Protein AF-A0A529HZ39-F1 (afdb_monomer_lite)

Secondary structure (DSSP, 8-state):
-----TT-GGGSPPGGGSPPHHHHHHHHTTTSS-HHHHHHHHHHHHHHH--

Sequence (51 aa):
IVRSELWNPAKHADPKSLPTPGQILELTSRRNINGAAYDKEWPERAKKTMW

pLDDT: mean 87.73, std 7.57, range [57.0, 95.44]

Structure (mmCIF, N/CA/C/O backbone):
data_AF-A0A529HZ39-F1
#
_entry.id   AF-A0A529HZ39-F1
#
loop_
_atom_site.group_PDB
_atom_site.id
_atom_site.type_symbol
_atom_site.label_atom_id
_atom_site.label_alt_id
_atom_site.label_comp_id
_atom_site.label_asym_id
_atom_site.label_entity_id
_atom_site.label_seq_id
_atom_site.pdbx_PDB_ins_code
_atom_site.Cartn_x
_atom_site.Cartn_y
_atom_site.Cartn_z
_atom_site.occupancy
_atom_site.B_iso_or_equiv
_atom_site.auth_seq_id
_atom_site.auth_comp_id
_atom_site.auth_asym_id
_atom_site.auth_atom_id
_atom_site.pdbx_PDB_model_num
ATOM 1 N N . ILE A 1 1 ? 26.425 -10.457 -15.523 1.00 65.75 1 ILE A N 1
ATOM 2 C CA . ILE A 1 1 ? 25.423 -10.251 -14.446 1.00 65.75 1 ILE A CA 1
ATOM 3 C C . ILE A 1 1 ? 24.267 -9.463 -15.044 1.00 65.75 1 ILE A C 1
ATOM 5 O O . ILE A 1 1 ? 24.488 -8.326 -15.436 1.00 65.75 1 ILE A O 1
ATOM 9 N N . VAL A 1 2 ? 23.076 -10.053 -15.159 1.00 74.62 2 VAL A N 1
ATOM 10 C CA . VAL A 1 2 ? 21.850 -9.320 -15.522 1.00 74.62 2 VAL A CA 1
ATOM 11 C C . VAL A 1 2 ? 21.142 -8.988 -14.213 1.00 74.62 2 VAL A C 1
ATOM 13 O O . VAL A 1 2 ? 20.800 -9.894 -13.459 1.00 74.62 2 VAL A O 1
ATOM 16 N N . ARG A 1 3 ? 20.996 -7.699 -13.891 1.00 79.06 3 ARG A N 1
ATOM 17 C CA . ARG A 1 3 ? 20.202 -7.253 -12.736 1.00 79.06 3 ARG A CA 1
ATOM 18 C C . ARG A 1 3 ? 18.800 -6.929 -13.228 1.00 79.06 3 ARG A C 1
ATOM 20 O O . ARG A 1 3 ? 18.671 -6.239 -14.230 1.00 79.06 3 ARG A O 1
ATOM 27 N N . SER A 1 4 ? 17.773 -7.356 -12.501 1.00 84.50 4 SER A N 1
ATOM 28 C CA . SER A 1 4 ? 16.355 -7.186 -12.862 1.00 84.50 4 SER A CA 1
ATOM 29 C C . SER A 1 4 ? 15.841 -5.734 -12.847 1.00 84.50 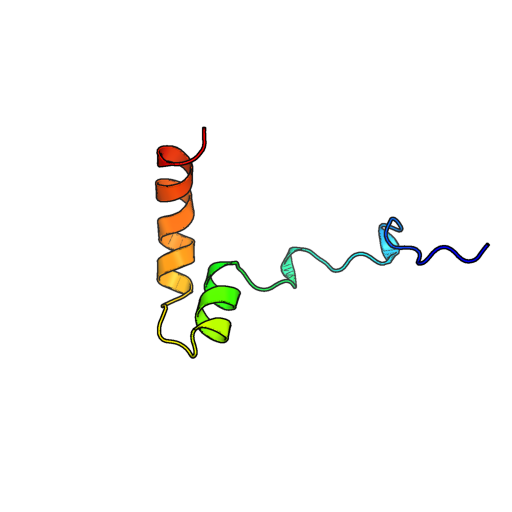4 SER A C 1
ATOM 31 O O . SER A 1 4 ? 14.639 -5.527 -12.774 1.00 84.50 4 SER A O 1
ATOM 33 N N . GLU A 1 5 ? 16.729 -4.730 -12.859 1.00 87.94 5 GLU A N 1
ATOM 34 C CA . GLU A 1 5 ? 16.425 -3.287 -12.901 1.00 87.94 5 GLU A CA 1
ATOM 35 C C . GLU A 1 5 ? 15.375 -2.780 -11.896 1.00 87.94 5 GLU A C 1
ATOM 37 O O . GLU A 1 5 ? 14.842 -1.689 -12.057 1.00 87.94 5 GLU A O 1
ATOM 42 N N . LEU A 1 6 ? 15.125 -3.524 -10.815 1.00 86.94 6 LEU A N 1
ATOM 43 C CA . LEU A 1 6 ? 14.106 -3.202 -9.806 1.00 86.94 6 LEU A CA 1
ATOM 44 C C . LEU A 1 6 ? 14.288 -1.805 -9.186 1.00 86.94 6 LEU A C 1
ATOM 46 O O . LEU A 1 6 ? 13.328 -1.179 -8.750 1.00 86.94 6 LEU A O 1
ATOM 50 N N . TRP A 1 7 ? 15.519 -1.294 -9.182 1.00 87.62 7 TRP A N 1
ATOM 51 C CA . TRP A 1 7 ? 15.875 0.010 -8.623 1.00 87.62 7 TRP A CA 1
ATOM 52 C C . TRP A 1 7 ? 15.937 1.140 -9.657 1.00 87.62 7 TRP A C 1
ATOM 54 O O . TRP A 1 7 ? 16.323 2.246 -9.299 1.00 87.62 7 TRP A O 1
ATOM 64 N N . ASN A 1 8 ? 15.601 0.885 -10.926 1.00 88.06 8 ASN A N 1
ATOM 65 C CA . ASN A 1 8 ? 15.595 1.904 -11.973 1.00 88.06 8 ASN A CA 1
ATOM 66 C C . ASN A 1 8 ? 14.313 2.759 -11.865 1.00 88.06 8 ASN A C 1
ATOM 68 O O . ASN A 1 8 ? 13.239 2.245 -12.189 1.00 88.06 8 ASN A O 1
ATOM 72 N N . PRO A 1 9 ? 14.394 4.051 -11.484 1.00 86.19 9 PRO A N 1
ATOM 73 C CA . PRO A 1 9 ? 13.213 4.898 -11.301 1.00 86.19 9 PRO A CA 1
ATOM 74 C C . PRO A 1 9 ? 12.390 5.074 -12.579 1.00 86.19 9 PRO A C 1
ATOM 76 O O . PRO A 1 9 ? 11.176 5.222 -12.516 1.00 86.19 9 PRO A O 1
ATOM 79 N N . ALA A 1 10 ? 13.029 4.998 -13.753 1.00 88.19 10 ALA A N 1
ATOM 80 C CA . ALA A 1 10 ? 12.338 5.090 -15.038 1.00 88.19 10 ALA A CA 1
ATOM 81 C C . ALA A 1 10 ? 11.426 3.881 -15.321 1.00 88.19 10 ALA A C 1
ATOM 83 O O . ALA A 1 10 ? 10.590 3.943 -16.219 1.00 88.19 10 ALA A O 1
ATOM 84 N N . LYS A 1 11 ? 11.591 2.778 -14.577 1.00 87.69 11 LYS A N 1
ATOM 85 C CA . LYS A 1 11 ? 10.759 1.569 -14.666 1.00 87.69 11 LYS A CA 1
ATOM 86 C C . LYS A 1 11 ? 9.766 1.439 -13.513 1.00 87.69 11 LYS A C 1
ATOM 88 O O . LYS A 1 11 ? 9.063 0.433 -13.431 1.00 87.69 11 LYS A O 1
ATOM 93 N N . HIS A 1 12 ? 9.712 2.415 -12.608 1.00 89.12 12 HIS A N 1
ATOM 94 C CA . HIS A 1 12 ? 8.738 2.415 -11.522 1.00 89.12 12 HIS A CA 1
ATOM 95 C C . HIS A 1 12 ? 7.370 2.829 -12.058 1.00 89.12 12 HIS A C 1
ATOM 97 O O . HIS A 1 12 ? 7.252 3.775 -12.834 1.00 89.12 12 HIS A O 1
ATOM 103 N N . ALA A 1 13 ? 6.333 2.100 -11.652 1.00 87.06 13 ALA A N 1
ATOM 104 C CA . ALA A 1 13 ? 4.964 2.510 -11.921 1.00 87.06 13 ALA A CA 1
ATOM 105 C C . ALA A 1 13 ? 4.657 3.811 -11.165 1.00 87.06 13 ALA A C 1
ATOM 107 O O . ALA A 1 13 ? 5.164 4.022 -10.061 1.00 87.06 13 ALA A O 1
ATOM 108 N N . ASP A 1 14 ? 3.805 4.661 -11.741 1.00 87.38 14 ASP A N 1
ATOM 109 C CA . ASP A 1 14 ? 3.325 5.857 -11.049 1.00 87.38 14 ASP A CA 1
ATOM 110 C C . ASP A 1 14 ? 2.570 5.422 -9.781 1.00 87.38 14 ASP A C 1
ATOM 112 O O . ASP A 1 14 ? 1.593 4.673 -9.900 1.00 87.38 14 ASP A O 1
ATOM 116 N N . PRO A 1 15 ? 2.957 5.886 -8.579 1.00 84.62 15 PRO A N 1
ATOM 117 C CA . PRO A 1 15 ? 2.237 5.589 -7.344 1.00 84.62 15 PRO A CA 1
ATOM 118 C C . PRO A 1 15 ? 0.736 5.893 -7.418 1.00 84.62 15 PRO A C 1
ATOM 120 O O . PRO A 1 15 ? -0.054 5.220 -6.763 1.00 84.62 15 PRO A O 1
ATOM 123 N N . LYS A 1 16 ? 0.322 6.872 -8.234 1.00 86.56 16 LYS A N 1
ATOM 124 C CA . LYS A 1 16 ? -1.092 7.233 -8.424 1.00 86.56 16 LYS A CA 1
ATOM 125 C C . LYS A 1 16 ? -1.874 6.242 -9.285 1.00 86.56 16 LYS A C 1
ATOM 127 O O . LYS A 1 16 ? -3.099 6.264 -9.261 1.00 86.56 16 LYS A O 1
ATOM 132 N N . SER A 1 17 ? -1.183 5.407 -10.058 1.00 88.56 17 SER A N 1
ATOM 133 C CA . SER A 1 17 ? -1.803 4.346 -10.862 1.00 88.56 17 SER A CA 1
ATOM 134 C C . SER A 1 17 ? -2.104 3.083 -10.054 1.00 88.56 17 SER A C 1
ATOM 136 O O . SER A 1 17 ? -2.825 2.206 -10.528 1.00 88.56 17 SER A O 1
ATOM 138 N N . LEU A 1 18 ? -1.553 2.979 -8.842 1.00 89.75 18 LEU A N 1
ATOM 139 C CA . LEU A 1 18 ? -1.746 1.826 -7.979 1.00 89.75 18 LEU A CA 1
ATOM 140 C C . LEU A 1 18 ? -3.091 1.918 -7.245 1.00 89.75 18 LEU A C 1
ATOM 142 O O . LEU A 1 18 ? -3.513 3.013 -6.865 1.00 89.75 18 LEU A O 1
ATOM 146 N N . PRO A 1 19 ? -3.763 0.777 -7.015 1.00 91.25 19 PRO A N 1
ATOM 147 C CA . PRO A 1 19 ? -4.982 0.755 -6.224 1.00 91.25 19 PRO A CA 1
ATOM 148 C C . PRO A 1 19 ? -4.694 1.156 -4.776 1.00 91.25 19 PRO A C 1
ATOM 150 O O . PRO A 1 19 ? -3.633 0.853 -4.220 1.00 91.25 19 PRO A O 1
ATOM 153 N N . THR A 1 20 ? -5.666 1.804 -4.144 1.00 92.06 20 THR A N 1
ATOM 154 C CA . THR A 1 20 ? -5.587 2.136 -2.723 1.00 92.06 20 THR A CA 1
ATOM 155 C C . THR A 1 20 ? -5.645 0.868 -1.860 1.00 92.06 20 THR A C 1
ATOM 157 O O . THR A 1 20 ? -6.174 -0.163 -2.294 1.00 92.06 20 THR A O 1
ATOM 160 N N . PRO A 1 21 ? -5.147 0.909 -0.612 1.00 90.88 21 PRO A N 1
ATOM 161 C CA . PRO A 1 21 ? -5.275 -0.214 0.315 1.00 90.88 21 PRO A CA 1
ATOM 162 C C . PRO A 1 21 ? -6.725 -0.693 0.475 1.00 90.88 21 PRO A C 1
ATOM 164 O O . PRO A 1 21 ? -6.981 -1.897 0.444 1.00 90.88 21 PRO A O 1
ATOM 167 N N . GLY A 1 22 ? -7.684 0.232 0.572 1.00 93.44 22 GLY A N 1
ATOM 168 C CA . GLY A 1 22 ? -9.107 -0.078 0.614 1.00 93.44 22 GLY A CA 1
ATOM 169 C C . GLY A 1 22 ? -9.598 -0.799 -0.640 1.00 93.44 22 GLY A C 1
ATOM 170 O O . GLY A 1 22 ? -10.306 -1.797 -0.522 1.00 93.44 22 GLY A O 1
ATOM 171 N N . GLN A 1 23 ? -9.182 -0.371 -1.836 1.00 93.19 23 GLN A N 1
ATOM 172 C CA . GLN A 1 23 ? -9.523 -1.055 -3.091 1.00 93.19 23 GLN A CA 1
ATOM 173 C C . GLN A 1 23 ? -8.947 -2.474 -3.155 1.00 93.19 23 GLN A C 1
ATOM 175 O O . GLN A 1 23 ? -9.635 -3.403 -3.582 1.00 93.19 23 GLN A O 1
ATOM 180 N N . ILE A 1 24 ? -7.709 -2.673 -2.693 1.00 93.00 24 ILE A N 1
ATOM 181 C CA . ILE A 1 24 ? -7.092 -4.005 -2.619 1.00 93.00 24 ILE A CA 1
ATOM 182 C C . ILE A 1 24 ? -7.898 -4.907 -1.676 1.00 93.00 24 ILE A C 1
ATOM 184 O O . ILE A 1 24 ? -8.200 -6.052 -2.027 1.00 93.00 24 ILE A O 1
ATOM 188 N N . LEU A 1 25 ? -8.279 -4.400 -0.500 1.00 93.25 25 LEU A N 1
ATOM 189 C CA . LEU A 1 25 ? -9.077 -5.142 0.480 1.00 93.25 25 LEU A CA 1
ATOM 190 C C . LEU A 1 25 ? -10.474 -5.469 -0.043 1.00 93.25 25 LEU A C 1
ATOM 192 O O . LEU A 1 25 ? -10.947 -6.592 0.128 1.00 93.25 25 LEU A O 1
ATOM 196 N N . GLU A 1 26 ? -11.129 -4.528 -0.713 1.00 95.44 26 GLU A N 1
ATOM 197 C CA . GLU A 1 26 ? -12.438 -4.740 -1.325 1.00 95.44 26 GLU A CA 1
ATOM 198 C C . GLU A 1 26 ? -12.379 -5.850 -2.382 1.00 95.44 26 GLU A C 1
ATOM 200 O O . GLU A 1 26 ? -13.165 -6.797 -2.329 1.00 95.44 26 GLU A O 1
ATOM 205 N N . LEU A 1 27 ? -11.404 -5.801 -3.295 1.00 93.62 27 LEU A N 1
ATOM 206 C CA . LEU A 1 27 ? -11.226 -6.826 -4.327 1.00 93.62 27 LEU A CA 1
ATOM 207 C C . LEU A 1 27 ? -10.902 -8.197 -3.722 1.00 93.62 27 LEU A C 1
ATOM 209 O O . LEU A 1 27 ? -11.542 -9.195 -4.059 1.00 93.62 27 LEU A O 1
ATOM 213 N N . THR A 1 28 ? -9.950 -8.245 -2.790 1.00 94.06 28 THR A N 1
ATOM 214 C CA . THR A 1 28 ? -9.485 -9.496 -2.171 1.00 94.06 28 THR A CA 1
ATOM 215 C C . THR A 1 28 ? -10.570 -10.136 -1.304 1.00 94.06 28 THR A C 1
ATOM 217 O O . THR A 1 28 ? -10.708 -11.358 -1.272 1.00 94.06 28 THR A O 1
ATOM 220 N N . SER A 1 29 ? -11.399 -9.320 -0.649 1.00 92.44 29 SER A N 1
ATOM 221 C CA . SER A 1 29 ? -12.512 -9.782 0.188 1.00 92.44 29 SER A CA 1
ATOM 222 C C . SER A 1 29 ? -13.780 -10.132 -0.595 1.00 92.44 29 SER A C 1
ATOM 224 O O . SER A 1 29 ? -14.797 -10.434 0.028 1.00 92.44 29 SER A O 1
ATOM 226 N N . ARG A 1 30 ? -13.756 -10.103 -1.937 1.00 93.19 30 ARG A N 1
ATOM 227 C CA . ARG A 1 30 ? -14.947 -10.274 -2.795 1.00 93.19 30 ARG A CA 1
ATOM 228 C C . ARG A 1 30 ? -16.054 -9.259 -2.477 1.00 93.19 30 ARG A C 1
ATOM 230 O O . ARG A 1 30 ? -17.230 -9.606 -2.467 1.00 93.19 30 ARG A O 1
ATOM 237 N N . ARG A 1 31 ? -15.668 -8.004 -2.230 1.00 90.38 31 ARG A N 1
ATOM 238 C CA . ARG A 1 31 ? -16.545 -6.870 -1.890 1.00 90.38 31 ARG A CA 1
ATOM 239 C C . ARG A 1 31 ? -17.286 -6.996 -0.554 1.00 90.38 31 ARG A C 1
ATOM 241 O O . ARG A 1 31 ? -18.272 -6.301 -0.339 1.00 90.38 31 ARG A O 1
ATOM 248 N N . ASN A 1 32 ? -16.809 -7.846 0.356 1.00 92.44 32 ASN A N 1
ATOM 249 C CA . ASN A 1 32 ? -17.322 -7.879 1.730 1.00 92.44 32 ASN A CA 1
ATOM 250 C C . ASN A 1 32 ? -16.853 -6.667 2.548 1.00 92.44 32 ASN A C 1
ATOM 252 O O . ASN A 1 32 ? -17.544 -6.229 3.463 1.00 92.44 32 ASN A O 1
ATOM 256 N N . ILE A 1 33 ? -15.676 -6.128 2.224 1.00 91.62 33 ILE A N 1
ATOM 257 C CA . ILE A 1 33 ? -15.136 -4.911 2.831 1.00 91.62 33 ILE A CA 1
ATOM 258 C C . ILE A 1 33 ? -15.399 -3.746 1.882 1.00 91.62 33 ILE A C 1
ATOM 260 O O . ILE A 1 33 ? -15.027 -3.814 0.715 1.00 91.62 33 ILE A O 1
ATOM 264 N N . ASN A 1 34 ? -15.991 -2.668 2.396 1.00 93.19 34 ASN A N 1
ATOM 265 C CA . ASN A 1 34 ? -16.110 -1.411 1.663 1.00 93.19 34 ASN A CA 1
ATOM 266 C C . ASN A 1 34 ? -14.758 -0.686 1.672 1.00 93.19 34 ASN A C 1
ATOM 268 O O . AS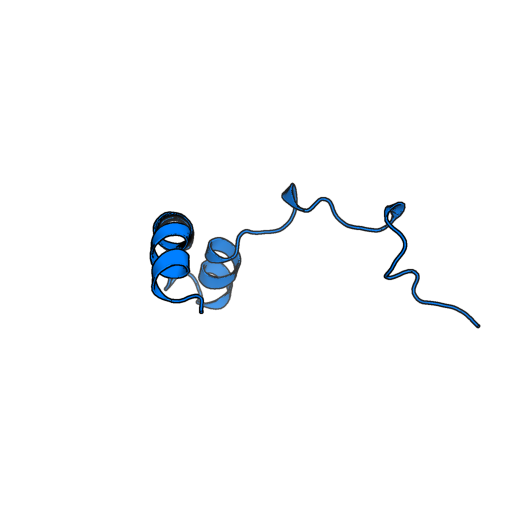N A 1 34 ? -14.338 -0.152 2.704 1.00 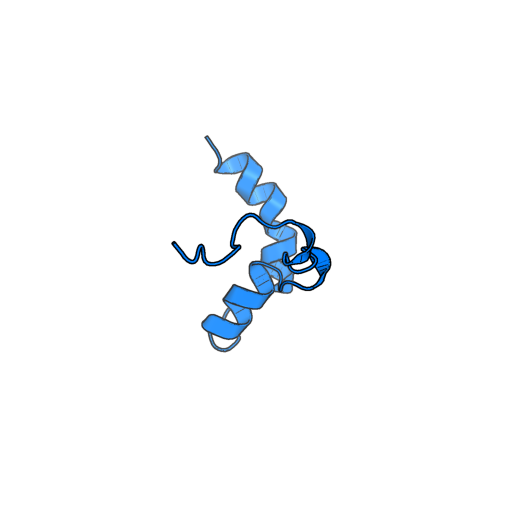93.19 34 ASN A O 1
ATOM 272 N N . GLY A 1 35 ? -14.088 -0.665 0.520 1.00 92.88 35 GLY A N 1
ATOM 273 C CA . GLY A 1 35 ? -12.754 -0.084 0.391 1.00 92.88 35 GLY A CA 1
ATOM 274 C C . GLY A 1 35 ? -12.732 1.42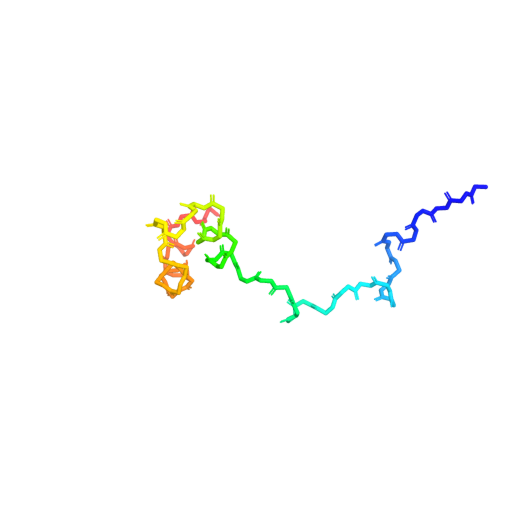8 0.617 1.00 92.88 35 GLY A C 1
ATOM 275 O O . GLY A 1 35 ? -11.851 1.942 1.300 1.00 92.88 35 GLY A O 1
ATOM 276 N N . ALA A 1 36 ? -13.744 2.142 0.120 1.00 93.25 36 ALA A N 1
ATOM 277 C CA . ALA A 1 36 ? -13.830 3.595 0.259 1.00 93.25 36 ALA A CA 1
ATOM 278 C C . ALA A 1 36 ? -14.034 4.032 1.719 1.00 93.25 36 ALA A C 1
ATOM 280 O O . ALA A 1 36 ? -13.435 5.010 2.172 1.00 93.25 36 ALA A O 1
ATOM 281 N N . ALA A 1 37 ? -14.860 3.299 2.470 1.00 93.81 37 ALA A N 1
ATOM 282 C CA . ALA A 1 37 ? -15.020 3.522 3.904 1.00 93.81 37 ALA A CA 1
ATOM 283 C C . ALA A 1 37 ? -13.706 3.244 4.647 1.00 93.81 37 ALA A C 1
ATOM 285 O O . ALA A 1 37 ? -13.288 4.054 5.473 1.00 93.81 37 ALA A O 1
ATOM 286 N N . TYR A 1 38 ? -13.023 2.151 4.294 1.00 92.25 38 TYR A N 1
ATOM 287 C CA . TYR A 1 38 ? -11.732 1.795 4.874 1.00 92.25 38 TYR A CA 1
ATOM 288 C C . TYR A 1 38 ? -10.684 2.899 4.678 1.00 92.25 38 TYR A C 1
ATOM 290 O O . TYR A 1 38 ? -10.092 3.356 5.655 1.00 92.25 38 TYR A O 1
ATOM 298 N N . ASP A 1 39 ? -10.495 3.377 3.445 1.00 92.12 39 ASP A N 1
ATOM 299 C CA . ASP A 1 39 ? -9.508 4.420 3.135 1.00 92.12 39 ASP A CA 1
ATOM 300 C C . ASP A 1 39 ? -9.816 5.747 3.839 1.00 92.12 39 ASP A C 1
ATOM 302 O O . ASP A 1 39 ? -8.901 6.454 4.261 1.00 92.12 39 ASP A O 1
ATOM 306 N N . LYS A 1 40 ? -11.100 6.082 4.018 1.00 93.12 40 LYS A N 1
ATOM 307 C CA . LYS A 1 40 ? -11.516 7.296 4.734 1.00 93.12 40 LYS A CA 1
ATOM 308 C C . LYS A 1 40 ? -11.216 7.222 6.232 1.00 93.12 40 LYS A C 1
ATOM 310 O O . LYS A 1 40 ? -10.828 8.222 6.830 1.00 93.12 40 LYS A O 1
ATOM 315 N N . GLU A 1 41 ? -11.420 6.060 6.846 1.00 92.88 41 GLU A N 1
ATOM 316 C CA . GLU A 1 41 ? -11.172 5.836 8.276 1.00 92.88 41 GLU A CA 1
ATOM 317 C C . GLU A 1 41 ? -9.689 5.615 8.596 1.00 92.88 41 GLU A C 1
ATOM 319 O O . GLU A 1 41 ? -9.262 5.774 9.745 1.00 92.88 41 GLU A O 1
ATOM 324 N N . TRP A 1 42 ? -8.901 5.230 7.590 1.00 87.88 42 TRP A N 1
ATOM 325 C CA . TRP A 1 42 ? -7.517 4.813 7.761 1.00 87.88 42 TRP A CA 1
ATOM 326 C C . TRP A 1 42 ? -6.616 5.855 8.444 1.00 87.88 42 TRP A C 1
ATOM 32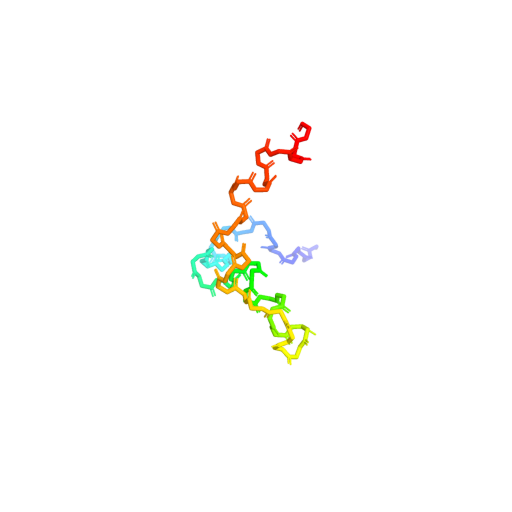8 O O . TRP A 1 42 ? -5.932 5.465 9.390 1.00 87.88 42 TRP A O 1
ATOM 338 N N . PRO A 1 43 ? -6.620 7.157 8.087 1.00 88.75 43 PRO A N 1
ATOM 339 C CA . PRO A 1 43 ? -5.758 8.147 8.739 1.00 88.75 43 PRO A CA 1
ATOM 340 C C . PRO A 1 43 ? -5.988 8.250 10.249 1.00 88.75 43 PRO A C 1
ATOM 342 O O . PRO A 1 43 ? -5.041 8.414 11.017 1.00 88.75 43 PRO A O 1
ATOM 345 N N . GLU A 1 44 ? -7.240 8.120 10.688 1.00 89.38 44 GLU A N 1
ATOM 346 C CA . GLU A 1 44 ? -7.599 8.196 12.104 1.00 89.38 44 GLU A CA 1
ATOM 347 C C . GLU A 1 44 ? -7.268 6.903 12.855 1.00 89.38 44 GLU A C 1
ATOM 349 O O . GLU A 1 44 ? -6.834 6.961 14.006 1.00 89.38 44 GLU A O 1
ATOM 354 N N . ARG A 1 45 ? -7.413 5.734 12.213 1.00 85.31 45 ARG A N 1
ATOM 355 C CA . ARG A 1 45 ? -6.919 4.467 12.778 1.00 85.31 45 ARG A CA 1
ATOM 356 C C . ARG A 1 45 ? -5.400 4.479 12.900 1.00 85.31 45 ARG A C 1
ATOM 358 O O . ARG A 1 45 ? -4.898 4.229 13.989 1.00 85.31 45 ARG A O 1
ATOM 365 N N . ALA A 1 46 ? -4.691 4.841 11.833 1.00 86.38 46 ALA A N 1
ATOM 366 C CA . ALA A 1 46 ? -3.233 4.847 11.783 1.00 86.38 46 ALA A CA 1
ATOM 367 C C . ALA A 1 46 ? -2.622 5.696 12.907 1.00 86.38 46 ALA A C 1
ATOM 369 O O . ALA A 1 46 ? -1.728 5.223 13.598 1.00 86.38 46 ALA A O 1
ATOM 370 N N . LYS A 1 47 ? -3.168 6.890 13.179 1.00 86.31 47 LYS A N 1
ATOM 371 C CA . LYS A 1 47 ? -2.739 7.738 14.311 1.00 86.31 47 LYS A CA 1
ATOM 372 C C . LYS A 1 47 ? -2.878 7.066 15.678 1.00 86.31 47 LYS A C 1
ATOM 374 O O . LYS A 1 47 ? -2.105 7.360 16.579 1.00 86.31 47 LYS A O 1
ATOM 379 N N . LYS A 1 48 ? -3.899 6.224 15.858 1.00 84.00 48 LYS A N 1
ATOM 380 C CA . LYS A 1 48 ? -4.190 5.555 17.136 1.00 84.00 48 LYS A CA 1
ATOM 381 C C . LYS A 1 48 ? -3.422 4.250 17.314 1.00 84.00 48 LYS A C 1
ATOM 383 O O . LYS A 1 48 ? -3.311 3.777 18.439 1.00 84.00 48 LYS A O 1
ATOM 388 N N . THR A 1 49 ? -2.967 3.642 16.220 1.00 81.44 49 THR A N 1
ATOM 389 C CA . THR A 1 49 ? -2.409 2.284 16.227 1.00 81.44 49 THR A CA 1
ATOM 390 C C . THR A 1 49 ? -0.949 2.207 15.798 1.00 81.44 49 THR A C 1
ATOM 392 O O . THR A 1 49 ? -0.337 1.161 15.997 1.00 81.44 49 THR A O 1
ATOM 395 N N . MET A 1 50 ? -0.385 3.254 15.189 1.00 64.62 50 MET A N 1
ATOM 396 C CA . MET A 1 50 ? 1.046 3.296 14.889 1.00 64.62 50 MET A CA 1
ATOM 397 C C . MET A 1 50 ? 1.820 3.734 16.133 1.00 64.62 50 MET A C 1
ATOM 399 O O . MET A 1 50 ? 1.584 4.817 16.664 1.00 64.62 50 MET A O 1
ATOM 403 N N . TRP A 1 51 ? 2.700 2.840 16.583 1.00 57.00 51 TRP A N 1
ATOM 404 C CA . TRP A 1 51 ? 3.784 3.102 17.527 1.00 57.00 51 TRP A CA 1
ATOM 405 C C . TRP A 1 51 ? 4.787 4.102 16.953 1.00 57.00 51 TRP A C 1
ATOM 407 O O . TRP A 1 51 ? 5.028 4.036 15.722 1.00 57.00 51 TRP A O 1
#

Foldseek 3Di:
DDDPCPVPPVPDDDPVPDDDPLRVCCVVVVNPGRSVVCVVCVVVVCVVPPD

Rad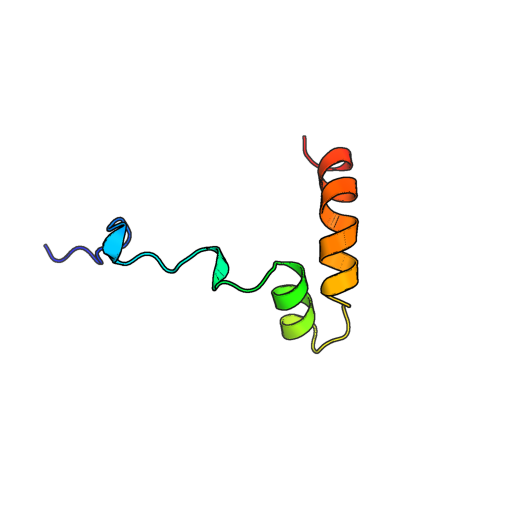ius of gyration: 15.8 Å; chains: 1; bounding box: 43×18×33 Å